Protein AF-A0AAV6CWQ6-F1 (afdb_monomer)

Mean predicted aligned error: 3.85 Å

Nearest PDB structures (foldseek):
  6x46-assembly1_A  TM=5.387E-01  e=6.737E+00  Mus musculus

Structure (mmCIF, N/CA/C/O backbone):
data_AF-A0AAV6CWQ6-F1
#
_entry.id   AF-A0AAV6CWQ6-F1
#
loop_
_atom_site.group_PDB
_atom_site.id
_atom_site.type_symbol
_atom_site.label_atom_id
_atom_site.label_alt_id
_atom_site.label_comp_id
_atom_site.label_asym_id
_atom_site.label_entity_id
_atom_site.label_seq_id
_atom_site.pdbx_PDB_ins_code
_atom_site.Cartn_x
_atom_site.Cartn_y
_atom_site.Cartn_z
_atom_site.occupancy
_atom_site.B_iso_or_equiv
_atom_site.auth_seq_id
_atom_site.auth_comp_id
_atom_site.auth_asym_id
_atom_site.auth_atom_id
_atom_site.pdbx_PDB_model_num
ATOM 1 N N . MET A 1 1 ? 6.984 -12.752 -10.434 1.00 68.94 1 MET A N 1
ATOM 2 C CA . MET A 1 1 ? 5.869 -12.417 -11.347 1.00 68.94 1 MET A CA 1
ATOM 3 C C . MET A 1 1 ? 4.555 -13.061 -10.925 1.00 68.94 1 MET A C 1
ATOM 5 O O . MET A 1 1 ? 3.594 -12.324 -10.776 1.00 68.94 1 MET A O 1
ATOM 9 N N . ALA A 1 2 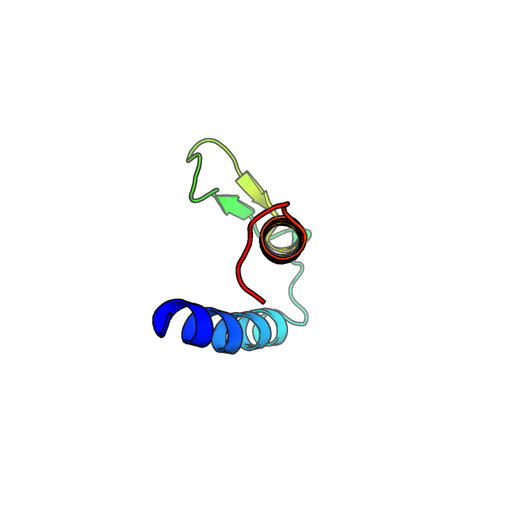? 4.511 -14.365 -10.622 1.00 81.00 2 ALA A N 1
ATOM 10 C CA . ALA A 1 2 ? 3.307 -15.002 -10.061 1.00 81.00 2 ALA A CA 1
ATOM 11 C C . ALA A 1 2 ? 2.809 -14.337 -8.757 1.00 81.00 2 ALA A C 1
ATOM 13 O O . ALA A 1 2 ? 1.637 -13.998 -8.661 1.00 81.00 2 ALA A O 1
ATOM 14 N N . SER A 1 3 ? 3.714 -14.047 -7.813 1.00 86.88 3 SER A N 1
ATOM 15 C CA . SER A 1 3 ? 3.380 -13.350 -6.559 1.00 86.88 3 SER A CA 1
ATOM 16 C C . SER A 1 3 ? 2.803 -11.946 -6.771 1.00 86.88 3 SER A C 1
ATOM 18 O O . SER A 1 3 ? 1.876 -11.552 -6.079 1.00 86.88 3 SER A O 1
ATOM 20 N N . PHE A 1 4 ? 3.311 -11.204 -7.759 1.00 85.25 4 PHE A N 1
ATOM 21 C CA . PHE A 1 4 ? 2.803 -9.872 -8.089 1.00 85.25 4 PHE A CA 1
ATOM 22 C C . PHE A 1 4 ? 1.359 -9.937 -8.599 1.00 85.25 4 PHE A C 1
ATOM 24 O O . PHE A 1 4 ? 0.510 -9.195 -8.120 1.00 85.25 4 PHE A O 1
ATOM 31 N N . LEU A 1 5 ? 1.062 -10.857 -9.523 1.00 91.56 5 LEU A N 1
ATOM 32 C CA . LEU A 1 5 ? -0.297 -11.032 -10.044 1.00 91.56 5 LEU A CA 1
ATOM 33 C C . LEU A 1 5 ? -1.279 -11.454 -8.945 1.00 91.56 5 LEU A C 1
ATOM 35 O O . LEU A 1 5 ? -2.392 -10.942 -8.890 1.00 91.56 5 LEU A O 1
ATOM 39 N N . GLU A 1 6 ? -0.850 -12.332 -8.038 1.00 94.25 6 GLU A N 1
ATOM 40 C CA . GLU A 1 6 ? -1.646 -12.719 -6.871 1.00 94.25 6 GLU A CA 1
ATOM 41 C C . GLU A 1 6 ? -1.940 -11.515 -5.963 1.00 94.25 6 GLU A C 1
ATOM 43 O O . GLU A 1 6 ? -3.072 -11.320 -5.520 1.00 94.25 6 GLU A O 1
ATOM 48 N N . GLN A 1 7 ? -0.944 -10.659 -5.723 1.00 90.25 7 GLN A N 1
ATOM 49 C CA . GLN A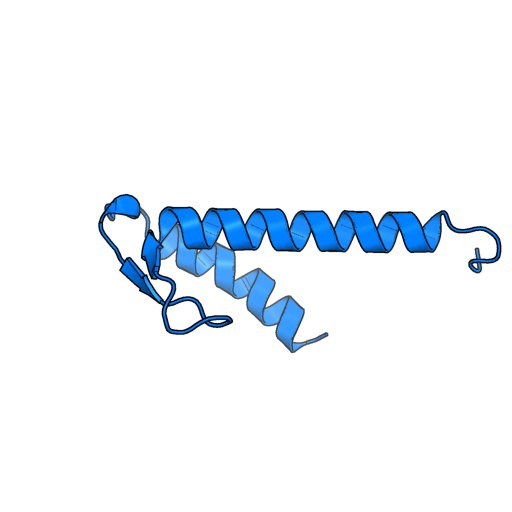 1 7 ? -1.127 -9.433 -4.947 1.00 90.25 7 GLN A CA 1
ATOM 50 C C . GLN A 1 7 ? -2.087 -8.450 -5.639 1.00 90.25 7 GLN A C 1
ATOM 52 O O . GLN A 1 7 ? -2.936 -7.874 -4.956 1.00 90.25 7 GLN A O 1
ATOM 57 N N . GLN A 1 8 ? -2.014 -8.315 -6.969 1.00 93.00 8 GLN A N 1
ATOM 58 C CA . GLN A 1 8 ? -2.912 -7.457 -7.754 1.00 93.00 8 GLN A CA 1
ATOM 59 C C . GLN A 1 8 ? -4.363 -7.948 -7.763 1.00 93.00 8 GLN A C 1
ATOM 61 O O . GLN A 1 8 ? -5.277 -7.131 -7.769 1.00 93.00 8 GLN A O 1
ATOM 66 N N . ASP A 1 9 ? -4.597 -9.259 -7.714 1.00 94.62 9 ASP A N 1
ATOM 67 C CA . ASP A 1 9 ? -5.949 -9.821 -7.580 1.00 94.62 9 ASP A CA 1
ATOM 68 C C . ASP A 1 9 ? -6.480 -9.707 -6.139 1.00 94.62 9 ASP A C 1
ATOM 70 O O . ASP A 1 9 ? -7.667 -9.469 -5.897 1.00 94.62 9 ASP A O 1
ATOM 74 N N . ARG A 1 10 ? -5.592 -9.829 -5.148 1.00 94.44 10 ARG A N 1
ATOM 75 C CA . ARG A 1 10 ? -5.962 -9.795 -3.730 1.00 94.44 10 ARG A CA 1
ATOM 76 C C . ARG A 1 10 ? -6.266 -8.387 -3.219 1.00 94.44 10 ARG A C 1
ATOM 78 O O . ARG A 1 10 ? -7.183 -8.230 -2.413 1.00 94.44 10 ARG A O 1
ATOM 85 N N . LEU A 1 11 ? -5.517 -7.371 -3.647 1.00 93.50 11 LEU A N 1
ATOM 86 C CA . LEU A 1 11 ? -5.645 -6.009 -3.119 1.00 93.50 11 LEU A CA 1
ATOM 87 C C . LEU A 1 11 ? -7.052 -5.406 -3.324 1.00 93.50 11 LEU A C 1
ATOM 89 O O . LEU A 1 11 ? -7.627 -4.958 -2.330 1.00 93.50 11 LEU A O 1
ATOM 93 N N . PRO A 1 12 ? -7.670 -5.448 -4.523 1.00 95.38 12 PRO A N 1
ATOM 94 C CA . PRO A 1 12 ? -9.027 -4.940 -4.726 1.00 95.38 12 PRO A CA 1
ATOM 95 C C . PRO A 1 12 ? -10.062 -5.630 -3.834 1.00 95.38 12 PRO A C 1
ATOM 97 O O . PRO A 1 12 ? -10.954 -4.973 -3.306 1.00 95.38 12 PRO A O 1
ATOM 100 N N . ARG A 1 13 ? -9.918 -6.943 -3.603 1.00 96.69 13 ARG A N 1
ATOM 101 C CA . ARG A 1 13 ? -10.812 -7.705 -2.715 1.00 96.69 13 ARG A CA 1
ATOM 102 C C . ARG A 1 13 ? -10.700 -7.250 -1.265 1.00 96.69 13 ARG A C 1
ATOM 104 O O . ARG A 1 13 ? -11.706 -7.182 -0.572 1.00 96.69 13 ARG A O 1
ATOM 111 N N . LEU A 1 14 ? -9.489 -6.932 -0.806 1.00 94.88 14 LEU A N 1
ATOM 112 C CA . LEU A 1 14 ? -9.267 -6.401 0.541 1.00 94.88 14 LEU A CA 1
ATOM 113 C C . LEU A 1 14 ? -9.826 -4.983 0.690 1.00 94.88 14 LEU A C 1
ATOM 115 O O . LEU A 1 14 ? -10.445 -4.688 1.709 1.00 94.88 14 LEU A O 1
ATOM 119 N N . VAL A 1 15 ? -9.652 -4.130 -0.324 1.00 95.94 15 VAL A N 1
ATOM 120 C CA . VAL A 1 15 ? -10.252 -2.787 -0.348 1.00 95.94 15 VAL A CA 1
ATOM 121 C C . VAL A 1 15 ? -11.776 -2.892 -0.291 1.00 95.94 15 VAL A C 1
ATOM 123 O O . VAL A 1 15 ? -12.403 -2.233 0.535 1.00 95.94 15 VAL A O 1
ATOM 126 N N . GLU A 1 16 ? 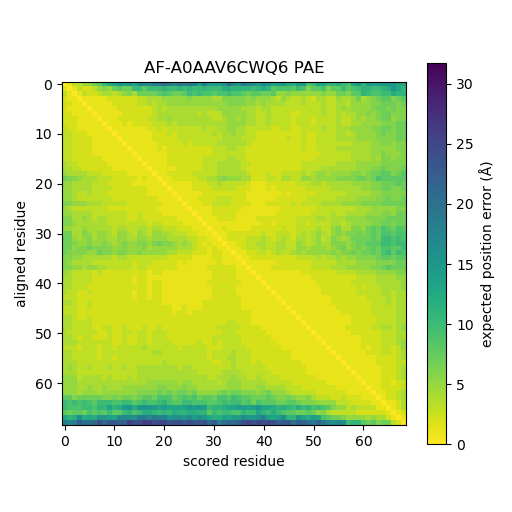-12.373 -3.776 -1.090 1.00 97.25 16 GLU A N 1
ATOM 127 C CA . GLU A 1 16 ? -13.817 -4.020 -1.078 1.00 97.25 16 GLU A CA 1
ATOM 128 C C . GLU A 1 16 ? -14.305 -4.550 0.275 1.00 97.25 16 GLU A C 1
ATOM 130 O O . GLU A 1 16 ? -15.280 -4.046 0.823 1.00 97.25 16 GLU A O 1
ATOM 135 N N . ALA A 1 17 ? -13.595 -5.516 0.861 1.00 97.19 17 ALA A N 1
ATOM 136 C CA . ALA A 1 17 ? -13.925 -6.060 2.177 1.00 97.19 17 ALA A CA 1
ATOM 137 C C . ALA A 1 17 ? -13.819 -5.016 3.303 1.00 97.19 17 ALA A C 1
ATOM 139 O O . ALA A 1 17 ? -14.446 -5.174 4.348 1.00 97.19 17 ALA A O 1
ATOM 140 N N . SER A 1 18 ? -13.043 -3.947 3.099 1.00 97.06 18 SER A N 1
ATOM 141 C CA . SER A 1 18 ? -12.923 -2.833 4.044 1.00 97.06 18 SER A CA 1
ATOM 142 C C . SER A 1 18 ? -14.031 -1.777 3.903 1.00 97.06 18 SER A C 1
ATOM 144 O O . SER A 1 18 ? -14.070 -0.810 4.667 1.00 97.06 18 SER A O 1
ATOM 146 N N . ARG A 1 19 ? -14.955 -1.944 2.945 1.00 96.12 19 ARG A N 1
ATOM 147 C CA . ARG A 1 19 ? -16.060 -1.009 2.706 1.00 96.12 19 ARG A CA 1
ATOM 148 C C . ARG A 1 19 ? -16.917 -0.842 3.963 1.00 96.12 19 ARG A C 1
ATOM 150 O O . ARG A 1 19 ? -17.383 -1.809 4.555 1.00 96.12 19 ARG A O 1
ATOM 157 N N . GLY A 1 20 ? -17.166 0.412 4.335 1.00 96.50 20 GLY A N 1
ATOM 158 C CA . GLY A 1 20 ? -17.965 0.768 5.512 1.00 96.50 20 GLY A CA 1
ATOM 159 C C . GLY A 1 20 ? -17.168 0.863 6.816 1.00 96.50 20 GLY A C 1
ATOM 160 O O . GLY A 1 20 ? -17.719 1.316 7.817 1.00 96.50 20 GLY A O 1
ATOM 161 N N . LEU A 1 21 ? -15.880 0.504 6.817 1.00 97.69 21 LEU A N 1
ATOM 162 C CA . LEU A 1 21 ? -14.977 0.811 7.924 1.00 97.69 21 LEU A CA 1
ATOM 163 C C . LEU A 1 21 ? -14.503 2.269 7.832 1.00 97.69 21 LEU A C 1
ATOM 165 O O . LEU A 1 21 ? -14.344 2.813 6.739 1.00 97.69 21 LEU A O 1
ATOM 169 N N . SER A 1 22 ? -14.216 2.889 8.979 1.00 97.69 22 SER A N 1
ATOM 170 C CA . SER A 1 22 ? -13.469 4.152 9.011 1.00 97.69 22 SER A CA 1
ATOM 171 C C . SER A 1 22 ? -11.985 3.845 8.828 1.00 97.69 22 SER A C 1
ATOM 173 O 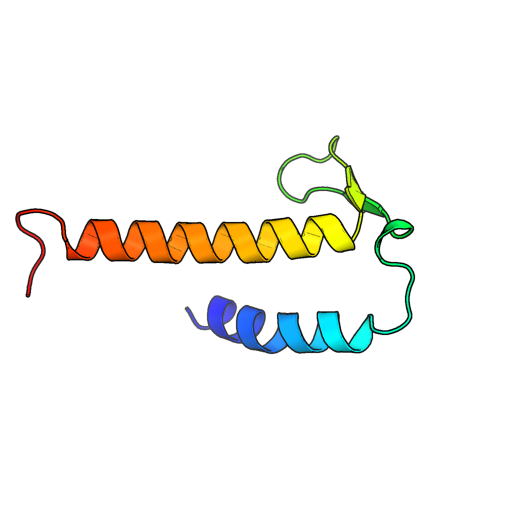O . SER A 1 22 ? -11.283 3.490 9.776 1.00 97.69 22 SER A O 1
ATOM 175 N N . LEU A 1 23 ? -11.518 3.932 7.584 1.00 98.00 23 LEU A N 1
ATOM 176 C CA . LEU A 1 23 ? -10.142 3.600 7.207 1.00 98.00 23 LEU A CA 1
ATOM 177 C C . LEU A 1 23 ? -9.125 4.562 7.836 1.00 98.00 23 LEU A C 1
ATOM 179 O O . LEU A 1 23 ? -7.983 4.180 8.083 1.00 98.00 23 LEU A O 1
ATOM 183 N N . GLU A 1 24 ? -9.541 5.793 8.128 1.00 97.94 24 GLU A N 1
ATOM 184 C CA . GLU A 1 24 ? -8.741 6.814 8.804 1.00 97.94 24 GLU A CA 1
ATOM 185 C C . GLU A 1 24 ? -8.451 6.453 10.269 1.00 97.94 24 GLU A C 1
ATOM 187 O O . GLU A 1 24 ? -7.419 6.852 10.803 1.00 97.94 24 GLU A O 1
ATOM 192 N N . ALA A 1 25 ? -9.337 5.684 10.912 1.00 98.00 25 ALA A N 1
ATOM 193 C CA . ALA A 1 25 ? -9.204 5.275 12.310 1.00 98.00 25 ALA A CA 1
ATOM 194 C C . ALA A 1 25 ? -8.369 3.994 12.500 1.00 98.00 25 ALA A C 1
ATOM 196 O O . ALA A 1 25 ? -8.021 3.645 13.628 1.00 98.00 25 ALA A O 1
ATOM 197 N N . ILE A 1 26 ? -8.058 3.274 11.417 1.00 98.06 26 ILE A N 1
ATOM 198 C CA . ILE A 1 26 ? -7.278 2.034 11.464 1.00 98.06 26 ILE A CA 1
ATOM 199 C C . ILE A 1 26 ? -5.801 2.369 11.258 1.00 98.06 26 ILE A C 1
ATOM 201 O O . ILE A 1 26 ? -5.405 2.775 10.170 1.00 98.06 26 ILE A O 1
ATOM 205 N N . THR A 1 27 ? -4.977 2.159 12.283 1.00 98.06 27 THR A N 1
ATOM 206 C CA . THR A 1 27 ? -3.528 2.403 12.222 1.00 98.06 27 THR A CA 1
ATOM 207 C C . THR A 1 27 ? -2.776 1.192 11.676 1.00 98.06 27 THR A C 1
ATOM 209 O O . THR A 1 27 ? -2.943 0.073 12.159 1.00 98.06 27 THR A O 1
ATOM 212 N N . ILE A 1 28 ? -1.893 1.430 10.709 1.00 97.06 28 ILE A N 1
ATOM 213 C CA . ILE A 1 28 ? -0.995 0.448 10.100 1.00 97.06 28 ILE A CA 1
ATOM 214 C C . ILE A 1 28 ? 0.455 0.870 10.356 1.00 97.06 28 ILE A C 1
ATOM 216 O O . ILE A 1 28 ? 0.818 2.032 10.166 1.00 97.06 28 ILE A O 1
ATOM 220 N N . THR A 1 29 ? 1.299 -0.078 10.761 1.00 97.81 29 THR A N 1
ATOM 221 C CA . THR A 1 29 ? 2.752 0.123 10.853 1.00 97.81 29 THR A CA 1
ATOM 222 C C . THR A 1 29 ? 3.397 -0.107 9.494 1.00 97.81 29 THR A C 1
ATOM 224 O O . THR A 1 29 ? 3.105 -1.094 8.818 1.00 97.81 29 THR A O 1
ATOM 227 N N . SER A 1 30 ? 4.302 0.785 9.098 1.00 95.31 30 SER A N 1
ATOM 228 C CA . SER A 1 30 ? 5.004 0.672 7.826 1.00 95.31 30 SER A CA 1
ATOM 229 C C . SER A 1 30 ? 5.861 -0.601 7.769 1.00 95.31 30 SER A C 1
ATOM 231 O O . SER A 1 30 ? 6.659 -0.841 8.679 1.00 95.31 30 SER A O 1
ATOM 233 N N . PRO A 1 31 ? 5.783 -1.386 6.677 1.00 91.56 31 PRO A N 1
ATOM 234 C CA . PRO A 1 31 ? 6.620 -2.571 6.495 1.00 91.56 31 PRO A CA 1
ATOM 235 C C . PRO A 1 31 ? 8.082 -2.223 6.169 1.00 91.56 31 PRO A C 1
ATOM 237 O O . PRO A 1 31 ? 8.943 -3.094 6.232 1.00 91.56 31 PRO A O 1
ATOM 240 N N . VAL A 1 32 ? 8.369 -0.966 5.809 1.00 94.25 32 VAL A N 1
ATOM 241 C CA . VAL A 1 32 ? 9.719 -0.496 5.441 1.00 94.25 32 VAL A CA 1
ATOM 242 C C . VAL A 1 32 ? 10.416 0.198 6.616 1.00 94.25 32 VAL A C 1
ATOM 244 O O .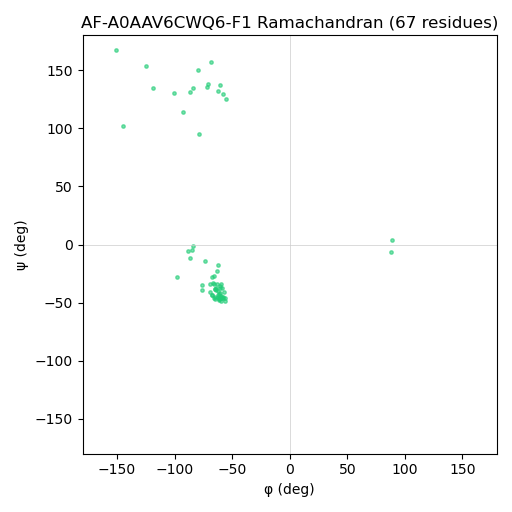 VAL A 1 32 ? 11.640 0.192 6.702 1.00 94.25 32 VAL A O 1
ATOM 247 N N . ALA A 1 33 ? 9.647 0.790 7.533 1.00 95.00 33 ALA A N 1
ATOM 248 C CA . ALA A 1 33 ? 10.166 1.520 8.685 1.00 95.00 33 ALA A CA 1
ATOM 249 C C . ALA A 1 33 ? 9.249 1.317 9.897 1.00 95.00 33 ALA A C 1
ATOM 251 O O . ALA A 1 33 ? 8.210 1.959 10.010 1.00 95.00 33 ALA A O 1
ATOM 252 N N . SER A 1 34 ? 9.647 0.453 10.831 1.00 94.44 34 SER A N 1
ATOM 253 C CA . SER A 1 34 ? 8.805 0.020 11.959 1.00 94.44 34 SER A CA 1
ATOM 254 C C . SER A 1 34 ? 8.377 1.134 12.926 1.00 94.44 34 SER A C 1
ATOM 256 O O . SER A 1 34 ? 7.427 0.951 13.681 1.00 94.44 34 SER A O 1
ATOM 258 N N . PHE A 1 35 ? 9.053 2.285 12.908 1.00 96.25 35 PHE A N 1
ATOM 259 C CA . PHE A 1 35 ? 8.716 3.463 13.715 1.00 96.25 35 PHE A CA 1
ATOM 260 C C . PHE A 1 35 ? 7.707 4.405 13.036 1.00 96.25 35 PHE A C 1
ATOM 262 O O . PHE A 1 35 ? 7.280 5.386 13.641 1.00 96.25 35 PHE A O 1
ATOM 269 N N . VAL A 1 36 ? 7.338 4.139 11.781 1.00 97.25 36 VAL A N 1
ATOM 270 C CA . VAL A 1 36 ? 6.368 4.935 11.024 1.00 97.25 36 VAL A CA 1
ATOM 271 C C . VAL A 1 36 ? 5.020 4.230 11.048 1.00 97.25 36 VAL A C 1
ATOM 273 O O . VAL A 1 36 ? 4.921 3.046 10.725 1.00 97.25 36 VAL A O 1
ATOM 276 N N . THR A 1 37 ? 3.974 4.978 11.381 1.00 98.19 37 THR A N 1
ATOM 277 C CA . THR A 1 37 ? 2.586 4.521 11.289 1.00 98.19 37 THR A CA 1
ATOM 278 C C . THR A 1 37 ? 1.774 5.486 10.436 1.00 98.19 37 THR A C 1
ATOM 280 O O . THR A 1 37 ? 2.121 6.661 10.308 1.00 98.19 37 THR A O 1
ATOM 283 N N . TYR A 1 38 ? 0.717 4.978 9.818 1.00 97.56 38 TYR A N 1
ATOM 284 C CA . TYR A 1 38 ? -0.228 5.751 9.017 1.00 97.56 38 TYR A CA 1
ATOM 285 C C . TYR A 1 38 ? -1.610 5.097 9.057 1.00 97.56 38 TYR A C 1
ATOM 287 O O . TYR A 1 38 ? -1.751 3.960 9.510 1.00 97.56 38 TYR A O 1
ATOM 295 N N . SER A 1 39 ? -2.636 5.807 8.592 1.00 98.38 39 SER A N 1
ATOM 296 C CA . SER A 1 39 ? -3.977 5.231 8.473 1.00 98.38 39 SER A CA 1
ATOM 297 C C . SER A 1 39 ? -4.030 4.145 7.388 1.00 98.38 39 SER A C 1
ATOM 299 O O . SER A 1 39 ? -3.231 4.153 6.449 1.00 98.38 39 SER A O 1
ATOM 301 N N . LEU A 1 40 ? -4.997 3.227 7.456 1.00 97.69 40 LEU A N 1
ATOM 302 C CA . LEU A 1 40 ? -5.239 2.247 6.392 1.00 97.69 40 LEU A CA 1
ATOM 303 C C . LEU A 1 40 ? -5.574 2.942 5.062 1.00 97.69 40 LEU A C 1
ATOM 305 O O . LEU A 1 40 ? -5.159 2.478 4.001 1.00 97.69 40 LEU A O 1
ATOM 309 N N . MET A 1 41 ? -6.255 4.091 5.117 1.00 97.50 41 MET A N 1
ATOM 310 C CA . MET A 1 41 ? -6.516 4.913 3.933 1.00 97.50 41 MET A CA 1
ATOM 311 C C . MET A 1 41 ? -5.218 5.403 3.279 1.00 97.50 41 MET A C 1
ATOM 313 O O . MET A 1 41 ? -5.043 5.296 2.063 1.00 97.50 41 MET A O 1
ATOM 317 N N . ASP A 1 42 ? -4.276 5.902 4.078 1.00 97.50 42 ASP A N 1
ATOM 318 C CA . ASP A 1 42 ? -2.977 6.342 3.569 1.00 97.50 42 ASP A CA 1
ATOM 319 C C . ASP A 1 42 ? -2.129 5.162 3.092 1.00 97.50 42 ASP A C 1
ATOM 321 O O . ASP A 1 42 ? -1.450 5.283 2.074 1.00 97.50 42 ASP A O 1
ATOM 325 N N . ALA A 1 43 ? -2.237 3.996 3.735 1.00 96.44 43 ALA A N 1
ATOM 326 C CA . ALA A 1 43 ? -1.619 2.762 3.256 1.00 96.44 43 ALA A CA 1
ATOM 327 C C . ALA A 1 43 ? -2.068 2.431 1.821 1.00 96.44 43 ALA A C 1
ATOM 329 O O . ALA A 1 43 ? -1.230 2.194 0.949 1.00 96.44 43 ALA A O 1
ATOM 330 N N . TYR A 1 44 ? -3.377 2.472 1.544 1.00 96.06 44 TYR A N 1
ATOM 331 C CA . TYR A 1 44 ? -3.907 2.245 0.196 1.00 96.06 44 TYR A CA 1
ATOM 332 C C . TYR A 1 44 ? -3.417 3.289 -0.809 1.00 96.06 44 TYR A C 1
ATOM 334 O O . TYR A 1 44 ? -2.997 2.926 -1.909 1.00 96.06 44 TYR A O 1
ATOM 342 N N . ARG A 1 45 ? -3.401 4.574 -0.436 1.00 96.06 45 ARG A N 1
ATOM 343 C CA . ARG A 1 45 ? -2.867 5.642 -1.299 1.00 96.06 45 ARG A CA 1
ATOM 344 C C . ARG A 1 45 ? -1.395 5.418 -1.640 1.00 96.06 45 ARG A C 1
ATOM 346 O O . ARG A 1 45 ? -1.020 5.542 -2.804 1.00 96.06 45 ARG A O 1
ATOM 353 N N . ILE A 1 46 ? -0.579 5.060 -0.647 1.00 96.06 46 ILE A N 1
ATOM 354 C CA . ILE A 1 46 ? 0.842 4.751 -0.835 1.00 96.06 46 ILE A CA 1
ATOM 355 C C . ILE A 1 46 ? 1.006 3.602 -1.832 1.00 96.06 46 ILE A C 1
ATOM 357 O O . ILE A 1 46 ? 1.825 3.715 -2.741 1.00 96.06 46 ILE A O 1
ATOM 361 N N . ILE A 1 47 ? 0.219 2.528 -1.703 1.00 94.88 47 ILE A N 1
ATOM 362 C CA . ILE A 1 47 ? 0.285 1.374 -2.612 1.00 94.88 47 ILE A CA 1
ATOM 363 C C . ILE A 1 47 ? -0.039 1.785 -4.056 1.00 94.88 47 ILE A C 1
ATOM 365 O O . ILE A 1 47 ? 0.731 1.470 -4.962 1.00 94.88 47 ILE A O 1
ATOM 369 N N . VAL A 1 48 ? -1.120 2.542 -4.275 1.00 94.94 48 VAL A N 1
ATOM 370 C CA . VAL A 1 48 ? -1.514 3.002 -5.621 1.00 94.94 48 VAL A CA 1
ATOM 371 C C . VAL A 1 48 ? -0.433 3.887 -6.246 1.00 94.94 48 VAL A C 1
ATOM 373 O O . VAL A 1 48 ? -0.040 3.677 -7.394 1.00 94.94 48 VAL A O 1
ATOM 376 N N . VAL A 1 49 ? 0.089 4.861 -5.495 1.00 96.94 49 VAL A N 1
ATOM 377 C CA . VAL A 1 49 ? 1.152 5.756 -5.985 1.00 96.94 49 VAL A CA 1
ATOM 378 C C . VAL A 1 49 ? 2.443 4.980 -6.259 1.00 96.94 49 VAL A C 1
ATOM 380 O O . VAL A 1 49 ? 3.133 5.247 -7.243 1.00 96.94 49 VAL A O 1
ATOM 383 N N . HIS A 1 50 ? 2.775 3.995 -5.422 1.00 94.94 50 HIS A N 1
ATOM 384 C CA . HIS A 1 50 ? 3.926 3.124 -5.633 1.00 94.94 50 HIS A CA 1
ATOM 385 C C . HIS A 1 50 ? 3.818 2.353 -6.955 1.00 94.94 50 HIS A C 1
ATOM 387 O O . HIS A 1 50 ? 4.779 2.324 -7.724 1.00 94.94 50 HIS A O 1
ATOM 393 N N . GLU A 1 51 ? 2.646 1.798 -7.264 1.00 93.75 51 GLU A N 1
ATOM 394 C CA . GLU A 1 51 ? 2.402 1.096 -8.526 1.00 93.75 51 GLU A CA 1
ATOM 395 C C . GLU A 1 51 ? 2.495 2.036 -9.741 1.00 93.75 51 GLU A C 1
ATOM 397 O O . GLU A 1 5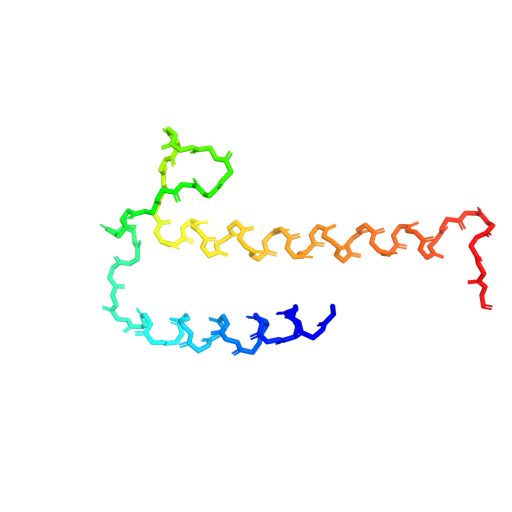1 ? 3.190 1.737 -10.714 1.00 93.75 51 GLU A O 1
ATOM 402 N N . GLN A 1 52 ? 1.881 3.221 -9.666 1.00 96.06 52 GLN A N 1
ATOM 403 C CA . GLN A 1 52 ? 1.984 4.242 -10.718 1.00 96.06 52 GLN A CA 1
ATOM 404 C C . GLN A 1 52 ? 3.442 4.636 -10.995 1.00 96.06 52 GLN A C 1
ATOM 406 O O . GLN A 1 52 ? 3.850 4.777 -12.152 1.00 96.06 52 GLN A O 1
ATOM 411 N N . ASN A 1 53 ? 4.254 4.766 -9.943 1.00 97.31 53 ASN A N 1
ATOM 412 C CA . ASN A 1 53 ? 5.677 5.064 -10.070 1.00 97.31 53 ASN A CA 1
ATOM 413 C C . ASN A 1 53 ? 6.459 3.934 -10.749 1.00 97.31 53 ASN A C 1
ATOM 415 O O . ASN A 1 53 ? 7.409 4.223 -11.480 1.00 97.31 53 ASN A O 1
ATOM 419 N N . HIS A 1 54 ? 6.081 2.669 -10.548 1.00 95.06 54 HIS A N 1
ATOM 420 C CA . HIS A 1 54 ? 6.675 1.540 -11.274 1.00 95.06 54 HIS A CA 1
ATOM 421 C C . HIS A 1 54 ? 6.31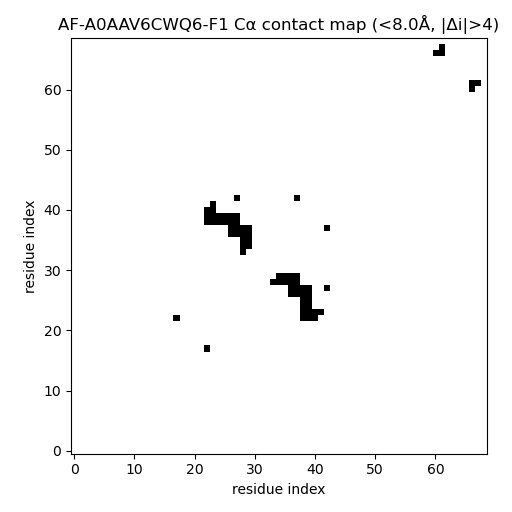6 1.562 -12.755 1.00 95.06 54 HIS A C 1
ATOM 423 O O . HIS A 1 54 ? 7.206 1.418 -13.591 1.00 95.06 54 HIS A O 1
ATOM 429 N N . PHE A 1 55 ? 5.058 1.839 -13.107 1.00 95.56 55 PHE A N 1
ATOM 430 C CA . PHE A 1 55 ? 4.670 2.005 -14.513 1.00 95.56 55 PHE A CA 1
ATOM 431 C C . PHE A 1 55 ? 5.421 3.154 -15.187 1.00 95.56 55 PHE A C 1
ATOM 433 O O . PHE A 1 55 ? 5.900 3.012 -16.312 1.00 95.56 55 PHE A O 1
ATOM 440 N N . ALA A 1 56 ? 5.582 4.283 -14.494 1.00 97.38 56 ALA A N 1
ATOM 441 C CA . ALA A 1 56 ? 6.349 5.409 -15.013 1.00 97.38 56 ALA A CA 1
ATOM 442 C C . ALA A 1 56 ? 7.835 5.064 -15.216 1.00 97.38 56 ALA A C 1
ATOM 444 O O . ALA A 1 56 ? 8.440 5.525 -16.183 1.00 97.38 56 ALA A O 1
ATOM 445 N N . GLN A 1 57 ? 8.428 4.263 -14.324 1.00 96.19 57 GLN A N 1
ATOM 446 C CA . GLN A 1 57 ? 9.794 3.758 -14.484 1.00 96.19 57 GLN A CA 1
ATOM 447 C C . GLN A 1 57 ? 9.903 2.807 -15.678 1.00 96.19 57 GLN A C 1
ATOM 449 O O . GLN A 1 57 ? 10.799 2.983 -16.499 1.00 96.19 57 GLN A O 1
ATOM 454 N N . ALA A 1 58 ? 8.968 1.864 -15.822 1.00 95.25 58 ALA A N 1
ATOM 455 C CA . ALA A 1 58 ? 8.931 0.948 -16.957 1.00 95.25 58 ALA A CA 1
ATOM 456 C C . ALA A 1 58 ? 8.814 1.707 -18.286 1.00 95.25 58 ALA A C 1
ATOM 458 O O . ALA A 1 58 ? 9.601 1.466 -19.195 1.00 95.25 58 ALA A O 1
ATOM 459 N N . ARG A 1 59 ? 7.914 2.697 -18.375 1.00 95.88 59 ARG A N 1
ATOM 460 C CA . ARG A 1 59 ? 7.787 3.550 -19.566 1.00 95.88 59 ARG A CA 1
ATOM 461 C C . ARG A 1 59 ? 9.096 4.267 -19.904 1.00 95.88 59 ARG A C 1
ATOM 463 O O . ARG A 1 59 ? 9.520 4.229 -21.050 1.00 95.88 59 ARG A O 1
ATOM 470 N N . ARG A 1 60 ? 9.771 4.852 -18.909 1.00 95.75 60 ARG A N 1
ATOM 471 C CA . ARG A 1 60 ? 11.074 5.508 -19.116 1.00 95.75 60 ARG A CA 1
ATOM 472 C C . ARG A 1 60 ? 12.145 4.553 -19.640 1.00 95.75 60 ARG A C 1
ATOM 474 O O . ARG A 1 60 ? 12.984 4.979 -20.421 1.00 95.75 60 ARG A O 1
ATOM 481 N N . VAL A 1 61 ? 12.130 3.291 -19.211 1.00 95.88 61 VAL A N 1
ATOM 482 C CA . VAL A 1 61 ? 13.051 2.265 -19.723 1.00 95.88 61 VAL A CA 1
ATOM 483 C C . VAL A 1 61 ? 12.742 1.939 -21.185 1.00 95.88 61 VAL A C 1
ATOM 485 O O . VAL A 1 61 ? 13.668 1.883 -21.984 1.00 95.88 61 VAL A O 1
ATOM 488 N N . LEU A 1 62 ? 11.463 1.792 -21.547 1.00 95.00 62 LEU A N 1
ATOM 489 C CA . LEU A 1 62 ? 11.040 1.541 -22.933 1.00 95.00 62 LEU A CA 1
ATOM 490 C C . LEU A 1 62 ? 11.384 2.704 -23.879 1.00 95.00 62 LEU A C 1
ATOM 492 O O . LEU A 1 62 ? 11.690 2.484 -25.045 1.00 95.00 62 LEU A O 1
ATOM 496 N N . GLU A 1 63 ? 11.336 3.938 -23.378 1.00 95.00 63 GLU A N 1
ATOM 497 C CA . GLU A 1 63 ? 11.653 5.161 -24.128 1.00 95.00 63 GLU A CA 1
ATOM 498 C C . GLU A 1 63 ? 13.161 5.487 -24.148 1.00 95.00 63 GLU A C 1
ATOM 500 O O . GLU A 1 63 ? 13.580 6.449 -24.797 1.00 95.00 63 GLU A O 1
ATOM 505 N N . ALA A 1 64 ? 13.994 4.727 -23.428 1.00 94.56 64 ALA A N 1
ATOM 506 C CA . ALA A 1 64 ? 15.414 5.025 -23.295 1.00 94.56 64 ALA A CA 1
ATOM 507 C C . ALA A 1 64 ? 16.182 4.762 -24.609 1.00 94.56 64 ALA A C 1
ATOM 509 O O . ALA A 1 64 ? 15.980 3.723 -25.248 1.00 94.56 64 ALA A O 1
ATOM 510 N N . PRO A 1 65 ? 17.125 5.644 -25.002 1.00 93.00 65 PRO A N 1
ATOM 511 C CA . PRO A 1 65 ? 17.984 5.405 -26.157 1.00 93.00 65 PRO A CA 1
ATOM 512 C C . PRO A 1 65 ? 18.727 4.068 -26.038 1.00 93.00 65 PRO A C 1
ATOM 514 O O . PRO A 1 65 ? 19.427 3.825 -25.056 1.00 93.00 65 PRO A O 1
ATOM 517 N N . GLY A 1 66 ? 18.588 3.213 -27.053 1.00 89.50 66 GLY A N 1
ATOM 518 C CA . GLY A 1 66 ? 19.221 1.892 -27.09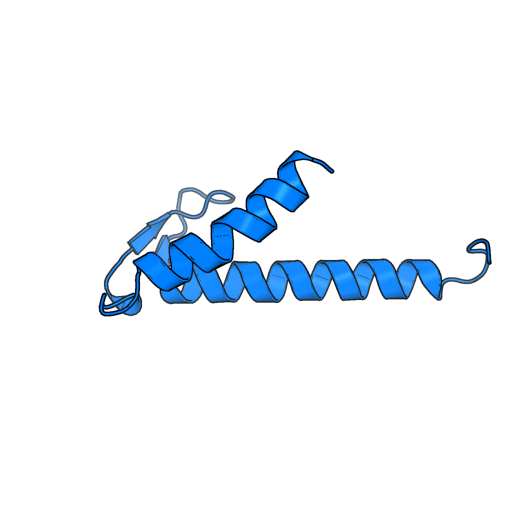1 1.00 89.50 66 GLY A CA 1
ATOM 519 C C . GLY A 1 66 ? 18.399 0.755 -26.473 1.00 89.50 66 GLY A C 1
ATOM 520 O O . GLY A 1 66 ? 18.895 -0.371 -26.438 1.00 89.50 66 GLY A O 1
ATOM 521 N N . PHE A 1 67 ? 17.165 1.003 -26.015 1.00 89.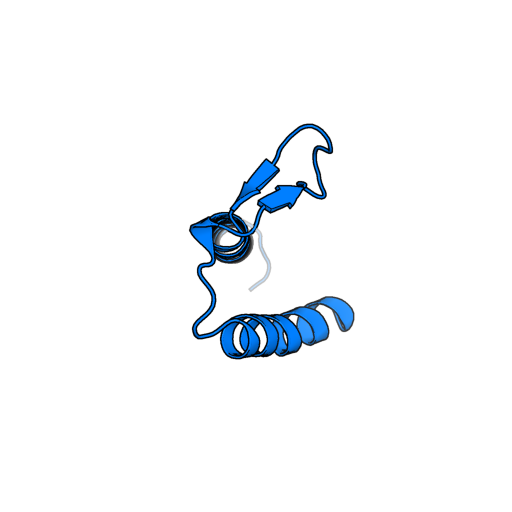88 67 PHE A N 1
ATOM 522 C CA . PHE A 1 67 ? 16.261 -0.079 -25.619 1.00 89.88 67 PHE A CA 1
ATOM 523 C C . PHE A 1 67 ? 15.745 -0.849 -26.858 1.00 89.88 67 PHE A C 1
ATOM 525 O O . PHE A 1 67 ? 15.391 -0.209 -27.854 1.00 89.88 67 PHE A O 1
ATOM 532 N N . PRO A 1 68 ? 15.717 -2.200 -26.845 1.00 85.00 68 PRO A N 1
ATOM 533 C CA . PRO A 1 68 ? 15.242 -2.996 -27.979 1.00 85.00 68 PRO A CA 1
ATOM 534 C C . PRO A 1 68 ? 13.779 -2.691 -28.323 1.00 85.00 68 PRO A C 1
ATOM 536 O O . PRO A 1 68 ? 12.946 -2.592 -27.421 1.00 85.00 68 PRO A O 1
ATOM 539 N N . THR A 1 69 ? 13.483 -2.571 -29.620 1.00 70.31 69 THR A N 1
ATOM 540 C CA . THR A 1 69 ? 12.115 -2.429 -30.154 1.00 70.31 69 THR A CA 1
ATOM 541 C C . THR A 1 69 ? 11.564 -3.762 -30.626 1.00 70.31 69 THR A C 1
ATOM 543 O O . THR A 1 69 ? 12.373 -4.605 -31.079 1.00 70.31 69 THR A O 1
#

Radius of gyration: 15.89 Å; Cα contacts (8 Å, |Δi|>4): 34; chains: 1; bounding box: 37×22×44 Å

Sequence (69 aa):
MASFLEQQDRLPRLVEASRGLSLEAITITSPVASFVTYSLMDAYRIIVVHEQNHFAQARRVLEAPGFPT

Solvent-accessible surface area (backbone atoms only — not comparable to full-atom values): 4144 Å² total; per-residue (Å²): 107,72,67,55,55,53,48,63,62,44,48,61,54,52,55,58,72,46,64,91,58,67,38,74,77,39,80,39,68,39,95,88,42,81,89,42,71,43,27,45,50,53,50,52,52,50,53,54,53,53,52,53,51,48,53,54,50,52,51,52,52,69,71,35,93,88,48,90,130

Secondary structure (DSSP, 8-state):
-HHHHHHHHHHHHHHHHTTTS-GGG-EEE-SS-TT-EEEHHHHHHHHHHHHHHHHHHHHHHHTSTT---

Foldseek 3Di:
DVVVVVCVVVVVVVVVVCPPPPQQPAKDADPVDRVDIGGNVVVVVCVVVVVVVVVVVVVCLCVDPPRDD

pLDDT: mean 94.27, std 5.38, range [68.94, 98.38]